Protein AF-M7AP50-F1 (afdb_monomer_lite)

Structure (mmCIF, N/CA/C/O backbone):
data_AF-M7AP50-F1
#
_entry.id   AF-M7AP50-F1
#
loop_
_atom_site.group_PDB
_atom_site.id
_atom_site.type_symbol
_atom_site.label_atom_id
_atom_site.label_alt_id
_atom_site.label_comp_id
_atom_site.label_asym_id
_atom_site.label_entity_id
_atom_site.label_seq_id
_atom_site.pdbx_PDB_ins_code
_atom_site.Cartn_x
_atom_site.Cartn_y
_atom_site.Cartn_z
_atom_site.occupancy
_atom_site.B_iso_or_equiv
_atom_site.auth_seq_id
_atom_site.auth_comp_id
_atom_site.auth_asym_id
_atom_site.auth_atom_id
_atom_site.pdbx_PDB_model_num
ATOM 1 N N . MET A 1 1 ? -14.004 -0.835 -10.277 1.00 53.12 1 MET A N 1
ATOM 2 C CA . MET A 1 1 ? -13.307 -1.127 -9.003 1.00 53.12 1 MET A CA 1
ATOM 3 C C . MET A 1 1 ? -12.587 0.142 -8.559 1.00 53.12 1 MET A C 1
ATOM 5 O O . MET A 1 1 ? -11.840 0.670 -9.377 1.00 53.12 1 MET A O 1
ATOM 9 N N . PRO A 1 2 ? -12.825 0.668 -7.348 1.00 67.12 2 PRO A N 1
ATOM 10 C CA . PRO A 1 2 ? -12.243 1.939 -6.907 1.00 67.12 2 PRO A CA 1
ATOM 11 C C . PRO A 1 2 ? -10.722 1.837 -6.711 1.00 67.12 2 PRO A C 1
ATOM 13 O O . PRO A 1 2 ? -10.242 0.896 -6.080 1.00 67.12 2 PRO A O 1
ATOM 16 N N . HIS A 1 3 ? -9.993 2.797 -7.282 1.00 81.38 3 HIS A N 1
ATOM 17 C CA . HIS A 1 3 ? -8.535 2.936 -7.225 1.00 81.38 3 HIS A CA 1
ATOM 18 C C . HIS A 1 3 ? -8.153 4.028 -6.220 1.00 81.38 3 HIS A C 1
ATOM 20 O O . HIS A 1 3 ? -8.760 5.100 -6.236 1.00 81.38 3 HIS A O 1
ATOM 26 N N . TYR A 1 4 ? -7.135 3.783 -5.395 1.00 88.19 4 TYR A N 1
ATOM 27 C CA . TYR A 1 4 ? -6.582 4.798 -4.491 1.00 88.19 4 TYR A CA 1
ATOM 28 C C . TYR A 1 4 ? -5.498 5.615 -5.189 1.00 88.19 4 TYR A C 1
ATOM 30 O O . TYR A 1 4 ? -4.577 5.045 -5.767 1.00 88.19 4 TYR A O 1
ATOM 38 N N . GLN A 1 5 ? -5.595 6.945 -5.124 1.00 84.50 5 GLN A N 1
ATOM 39 C CA . GLN A 1 5 ? -4.622 7.848 -5.752 1.00 84.50 5 GLN A CA 1
ATOM 40 C C . GLN A 1 5 ? -3.373 8.081 -4.894 1.00 84.50 5 GLN A C 1
ATOM 42 O O . GLN A 1 5 ? -2.311 8.371 -5.441 1.00 84.50 5 GLN A O 1
ATOM 47 N N . THR A 1 6 ? -3.487 7.941 -3.572 1.00 87.19 6 THR A N 1
ATOM 48 C CA . THR A 1 6 ? -2.392 8.159 -2.619 1.00 87.19 6 THR A CA 1
ATOM 49 C C . THR A 1 6 ? -2.030 6.871 -1.891 1.00 87.19 6 THR A C 1
ATOM 51 O O . THR A 1 6 ? -2.870 5.991 -1.663 1.00 87.19 6 THR A O 1
ATOM 54 N N . TRP A 1 7 ? -0.754 6.755 -1.519 1.00 86.88 7 TRP A N 1
ATOM 55 C CA . TRP A 1 7 ? -0.265 5.609 -0.761 1.00 86.88 7 TRP A CA 1
ATOM 56 C C . TRP A 1 7 ? -0.849 5.583 0.656 1.00 86.88 7 TRP A C 1
ATOM 58 O O . TRP A 1 7 ? -1.247 4.514 1.112 1.00 86.88 7 TRP A O 1
ATOM 68 N N . GLU A 1 8 ? -0.984 6.735 1.329 1.00 89.50 8 GLU A N 1
ATOM 69 C CA . GLU A 1 8 ? -1.445 6.778 2.724 1.00 89.50 8 GLU A CA 1
ATOM 70 C C . GLU A 1 8 ? -2.910 6.359 2.902 1.00 89.50 8 GLU A C 1
ATOM 72 O O . GLU A 1 8 ? -3.297 5.830 3.946 1.00 89.50 8 GLU A O 1
ATOM 77 N N . GLU A 1 9 ? -3.777 6.634 1.928 1.00 91.44 9 GLU A N 1
ATOM 78 C CA . GLU A 1 9 ? -5.168 6.170 1.985 1.00 91.44 9 GLU A CA 1
ATOM 79 C C . GLU A 1 9 ? -5.268 4.677 1.689 1.00 91.44 9 GLU A C 1
ATOM 81 O O . GLU A 1 9 ? -6.021 3.958 2.353 1.00 91.44 9 GLU A O 1
ATOM 86 N N . PHE A 1 10 ? -4.481 4.208 0.718 1.00 93.31 10 PHE A N 1
ATOM 87 C CA . PHE A 1 10 ? -4.412 2.799 0.374 1.00 93.31 10 PHE A CA 1
ATOM 88 C C . PHE A 1 10 ? -3.903 1.955 1.547 1.00 93.31 10 PHE A C 1
ATOM 90 O O . PHE A 1 10 ? -4.556 0.971 1.896 1.00 93.31 10 PHE A O 1
ATOM 97 N N . SER A 1 11 ? -2.781 2.337 2.169 1.00 91.69 11 SER A N 1
ATOM 98 C CA . SER A 1 11 ? -2.160 1.570 3.255 1.00 91.69 11 SER A CA 1
ATOM 99 C C . SER A 1 11 ? -3.103 1.435 4.449 1.00 91.69 11 SER A C 1
ATOM 101 O O . SER A 1 11 ? -3.386 0.318 4.874 1.00 91.69 11 SER A O 1
ATOM 103 N N . ARG A 1 12 ? -3.719 2.538 4.896 1.00 93.75 12 ARG A N 1
ATOM 104 C CA . ARG A 1 12 ? -4.711 2.529 5.986 1.00 93.75 12 ARG A CA 1
ATOM 105 C C . ARG A 1 12 ? -5.911 1.632 5.683 1.00 93.75 12 ARG A C 1
ATOM 107 O O . ARG A 1 12 ? -6.378 0.897 6.553 1.00 93.75 12 ARG A O 1
ATOM 114 N N . ALA A 1 13 ? -6.436 1.684 4.457 1.00 94.12 13 ALA A N 1
ATOM 115 C CA . ALA A 1 13 ? -7.573 0.854 4.062 1.00 94.12 13 ALA A CA 1
ATOM 116 C C . ALA A 1 13 ? -7.203 -0.637 3.961 1.00 94.12 13 ALA A C 1
ATOM 118 O O . ALA A 1 13 ? -8.014 -1.490 4.325 1.00 94.12 13 ALA A O 1
ATOM 119 N N . ALA A 1 14 ? -6.000 -0.945 3.473 1.00 94.50 14 ALA A N 1
ATOM 120 C CA . ALA A 1 14 ? -5.473 -2.301 3.377 1.00 94.50 14 ALA A CA 1
ATOM 121 C C . ALA A 1 14 ? -5.192 -2.910 4.759 1.00 94.50 14 ALA A C 1
ATOM 123 O O . ALA A 1 14 ? -5.611 -4.036 5.017 1.00 94.50 14 ALA A O 1
ATOM 124 N N . GLU A 1 15 ? -4.564 -2.156 5.664 1.00 95.50 15 GLU A N 1
ATOM 125 C CA . GLU A 1 15 ? -4.316 -2.570 7.051 1.00 95.50 15 GLU A CA 1
ATOM 126 C C . GLU A 1 15 ? -5.621 -2.854 7.789 1.00 95.50 15 GLU A C 1
ATOM 128 O O . GLU A 1 15 ? -5.768 -3.907 8.406 1.00 95.50 15 GLU A O 1
ATOM 133 N N . LYS A 1 16 ? -6.614 -1.963 7.667 1.00 95.81 16 LYS A N 1
ATOM 134 C CA . LYS A 1 16 ? -7.935 -2.177 8.270 1.00 95.81 16 LYS A CA 1
ATOM 135 C C . LYS A 1 16 ? -8.600 -3.461 7.765 1.00 95.81 16 LYS A C 1
ATOM 137 O O . LYS A 1 16 ? -9.254 -4.144 8.546 1.00 95.81 16 LYS A O 1
ATOM 142 N N . LEU A 1 17 ? -8.451 -3.776 6.476 1.00 95.12 17 LEU A N 1
ATOM 143 C CA . LEU A 1 17 ? -8.987 -5.008 5.898 1.00 95.12 17 LEU A CA 1
ATOM 144 C C . LEU A 1 17 ? -8.255 -6.240 6.448 1.00 95.12 17 LEU A C 1
ATOM 146 O O . LEU A 1 17 ? -8.903 -7.199 6.854 1.00 95.12 17 LEU A O 1
ATOM 150 N N . TYR A 1 18 ? -6.923 -6.190 6.518 1.00 96.06 18 TYR A N 1
ATOM 151 C CA . TYR A 1 18 ? -6.099 -7.261 7.081 1.00 96.06 18 TYR A CA 1
ATOM 152 C C . TYR A 1 18 ? -6.427 -7.544 8.550 1.00 96.06 18 TYR A C 1
ATOM 154 O O . TYR A 1 18 ? -6.596 -8.698 8.927 1.00 96.06 18 TYR A O 1
ATOM 162 N N . LEU A 1 19 ? -6.585 -6.500 9.368 1.00 96.75 19 LEU A N 1
ATOM 163 C CA . LEU A 1 19 ? -6.912 -6.635 10.790 1.00 96.75 19 LEU A CA 1
ATOM 164 C C . LEU A 1 19 ? -8.313 -7.212 11.048 1.00 96.75 19 LEU A C 1
ATOM 166 O O . LEU A 1 19 ? -8.561 -7.699 12.148 1.00 96.75 19 LEU A O 1
ATOM 170 N N . ALA A 1 20 ? -9.227 -7.155 10.074 1.00 96.56 20 ALA A N 1
ATOM 171 C CA . ALA A 1 20 ? -10.575 -7.695 10.232 1.00 96.56 20 ALA A CA 1
ATOM 172 C C . ALA A 1 20 ? -10.597 -9.233 10.205 1.00 96.56 20 ALA A C 1
ATOM 174 O O . ALA A 1 20 ? -11.269 -9.846 11.031 1.00 96.56 20 ALA A O 1
ATOM 175 N N . ASP A 1 21 ? -9.876 -9.851 9.266 1.00 95.50 21 ASP A N 1
ATOM 176 C CA . ASP A 1 21 ? -9.726 -11.309 9.171 1.00 95.50 21 ASP A CA 1
ATOM 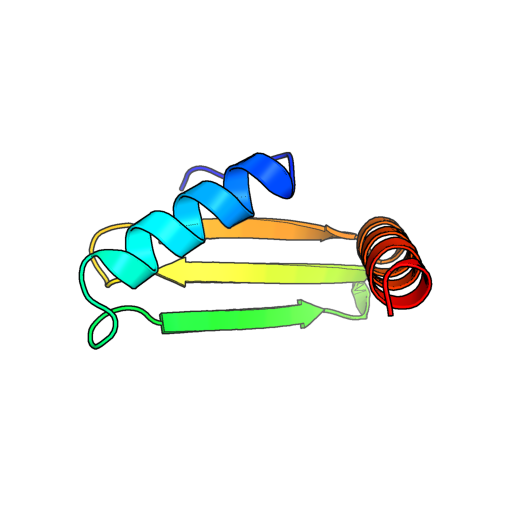177 C C . ASP A 1 21 ? -8.454 -11.664 8.369 1.00 95.50 21 ASP A C 1
ATOM 179 O O . ASP A 1 21 ? -8.504 -11.810 7.140 1.00 95.50 21 ASP A O 1
ATOM 183 N N . PRO A 1 22 ? -7.298 -11.822 9.040 1.00 95.75 22 PRO A N 1
ATOM 184 C CA . PRO A 1 22 ? -6.025 -12.091 8.373 1.00 95.75 22 PRO A CA 1
ATOM 185 C C . PRO A 1 22 ? -6.020 -13.366 7.521 1.00 95.75 22 PRO A C 1
ATOM 187 O O . PRO A 1 22 ? -5.271 -13.449 6.552 1.00 95.75 22 PRO A O 1
ATOM 190 N N . MET A 1 23 ? -6.856 -14.356 7.858 1.00 96.88 23 MET A N 1
ATOM 191 C CA . MET A 1 23 ? -6.876 -15.655 7.176 1.00 96.88 23 MET A CA 1
ATOM 192 C C . MET A 1 23 ? -7.580 -15.608 5.819 1.00 96.88 23 MET A C 1
ATOM 194 O O . MET A 1 23 ? -7.355 -16.482 4.981 1.00 96.88 23 MET A O 1
ATOM 198 N N . LYS A 1 24 ? -8.428 -14.601 5.586 1.00 96.44 24 LYS A N 1
ATOM 199 C CA . LYS A 1 24 ? -9.125 -14.412 4.304 1.00 96.44 24 LYS A CA 1
ATOM 200 C C . LYS A 1 24 ? -8.425 -13.428 3.383 1.00 96.44 24 LYS A C 1
ATOM 202 O O . LYS A 1 24 ? -8.631 -13.474 2.169 1.00 96.44 24 LYS A O 1
ATOM 207 N N . VAL A 1 25 ? -7.601 -12.545 3.939 1.00 97.56 25 VAL A N 1
ATOM 208 C CA . VAL A 1 25 ? -6.959 -11.480 3.176 1.00 97.56 25 VAL A CA 1
ATOM 209 C C . VAL A 1 25 ? -5.781 -12.004 2.366 1.00 97.56 25 VAL A C 1
ATOM 211 O O . VAL A 1 25 ? -4.912 -12.720 2.852 1.00 97.56 25 VAL A O 1
ATOM 214 N N . ARG A 1 26 ? -5.729 -11.590 1.101 1.00 97.44 26 ARG A N 1
ATOM 215 C CA . ARG A 1 26 ? -4.634 -11.874 0.178 1.00 97.44 26 ARG A CA 1
ATOM 216 C C . ARG A 1 26 ? -4.074 -10.591 -0.399 1.00 97.44 26 ARG A C 1
ATOM 218 O O . ARG A 1 26 ? -4.816 -9.720 -0.860 1.00 97.44 26 ARG A O 1
ATOM 225 N N . VAL A 1 27 ? -2.747 -10.521 -0.416 1.00 96.19 27 VAL A N 1
ATOM 226 C CA . VAL A 1 27 ? -1.976 -9.430 -1.011 1.00 96.19 27 VAL A CA 1
ATOM 227 C C . VAL A 1 27 ? -1.345 -9.934 -2.304 1.00 96.19 27 VAL A C 1
ATOM 229 O O . VAL A 1 27 ? -0.667 -10.957 -2.317 1.00 96.19 27 VAL A O 1
ATOM 232 N N . VAL A 1 28 ? -1.578 -9.223 -3.404 1.00 96.44 28 VAL A N 1
ATOM 233 C CA . VAL A 1 28 ? -1.028 -9.537 -4.725 1.00 96.44 28 VAL A CA 1
ATOM 234 C C . VAL A 1 28 ? -0.237 -8.339 -5.222 1.00 96.44 28 VAL A C 1
ATOM 236 O O . VAL A 1 28 ? -0.781 -7.239 -5.329 1.00 96.44 28 VAL A O 1
ATOM 239 N N . LEU A 1 29 ? 1.025 -8.569 -5.578 1.00 94.31 29 LEU A N 1
ATOM 240 C CA . LEU A 1 29 ? 1.869 -7.595 -6.261 1.00 94.31 29 LEU A CA 1
ATOM 241 C C . LEU A 1 29 ? 2.063 -8.018 -7.714 1.00 94.31 29 LEU A C 1
ATOM 243 O O . LEU A 1 29 ? 2.388 -9.169 -8.002 1.00 94.31 29 LEU A O 1
ATOM 247 N N . LYS A 1 30 ? 1.871 -7.080 -8.637 1.00 94.81 30 LYS A N 1
ATOM 248 C CA . LYS A 1 30 ? 2.105 -7.284 -10.065 1.00 94.81 30 LYS A CA 1
ATOM 249 C C . LYS A 1 30 ? 2.988 -6.164 -10.590 1.00 94.81 30 LYS A C 1
ATOM 251 O O . LYS A 1 30 ? 2.520 -5.042 -10.766 1.00 94.81 30 LYS A O 1
ATOM 256 N N . TYR A 1 31 ? 4.248 -6.486 -10.858 1.00 92.94 31 TYR A N 1
ATOM 257 C CA . TYR A 1 31 ? 5.175 -5.580 -11.527 1.00 92.94 31 TYR A CA 1
ATOM 258 C C . TYR A 1 31 ? 5.086 -5.755 -13.038 1.00 92.94 31 TYR A C 1
ATOM 260 O O . TYR A 1 31 ? 5.038 -6.880 -13.543 1.00 92.94 31 TYR A O 1
ATOM 268 N N . ARG A 1 32 ? 5.081 -4.643 -13.769 1.00 94.00 32 ARG A N 1
ATOM 269 C CA . ARG A 1 32 ? 5.161 -4.653 -15.222 1.00 94.00 32 ARG A CA 1
ATOM 270 C C . ARG A 1 32 ? 6.233 -3.681 -15.687 1.00 94.00 32 ARG A C 1
ATOM 272 O O . ARG A 1 32 ? 6.029 -2.472 -15.708 1.00 94.00 32 ARG A O 1
ATOM 279 N N . HIS A 1 33 ? 7.351 -4.250 -16.128 1.00 90.94 33 HIS A N 1
ATOM 280 C CA . HIS A 1 33 ? 8.523 -3.487 -16.540 1.00 90.94 33 HIS A CA 1
ATOM 281 C C . HIS A 1 33 ? 8.252 -2.566 -17.738 1.00 90.94 33 HIS A C 1
ATOM 283 O O . HIS A 1 33 ? 8.582 -1.389 -17.674 1.00 90.94 33 HIS A O 1
ATOM 289 N N . CYS A 1 34 ? 7.586 -3.066 -18.786 1.00 92.88 34 CYS A N 1
ATOM 290 C CA . CYS A 1 34 ? 7.295 -2.283 -19.995 1.00 92.88 34 CYS A CA 1
ATOM 291 C C . CYS A 1 34 ? 6.463 -1.020 -19.724 1.00 92.88 34 CYS A C 1
ATOM 293 O O . CYS A 1 34 ? 6.637 -0.024 -20.415 1.00 92.88 34 CYS A O 1
ATOM 295 N N . ASP A 1 35 ? 5.599 -1.060 -18.705 1.00 90.94 35 ASP A N 1
ATOM 296 C CA . ASP A 1 35 ? 4.728 0.061 -18.335 1.00 90.94 35 ASP A CA 1
ATOM 297 C C . ASP A 1 35 ? 5.319 0.875 -17.162 1.00 90.94 35 ASP A C 1
ATOM 299 O O . ASP A 1 35 ? 4.699 1.832 -16.701 1.00 90.94 35 ASP A O 1
ATOM 303 N N . GLY A 1 36 ? 6.488 0.485 -16.633 1.00 89.44 36 GLY A N 1
ATOM 304 C CA . GLY A 1 36 ? 7.163 1.173 -15.527 1.00 89.44 36 GLY A CA 1
ATOM 305 C C . GLY A 1 36 ? 6.353 1.239 -14.226 1.00 89.44 36 GLY A C 1
ATOM 306 O O . GLY A 1 36 ? 6.528 2.176 -13.441 1.00 89.44 36 GLY A O 1
ATOM 307 N N . ASN A 1 37 ? 5.447 0.281 -13.997 1.00 92.06 37 ASN A N 1
ATOM 308 C CA . ASN A 1 37 ? 4.499 0.333 -12.886 1.00 92.06 37 ASN A CA 1
ATOM 309 C C . ASN A 1 37 ? 4.471 -0.940 -12.028 1.00 92.06 37 ASN A C 1
ATOM 311 O O . ASN A 1 37 ? 4.794 -2.050 -12.461 1.00 92.06 37 ASN A O 1
ATOM 315 N N . LEU A 1 38 ? 4.068 -0.749 -10.774 1.00 92.50 38 LEU A N 1
ATOM 316 C CA . LEU A 1 38 ? 3.759 -1.795 -9.811 1.00 92.50 38 LEU A CA 1
ATOM 317 C C . LEU A 1 38 ? 2.310 -1.627 -9.368 1.00 92.50 38 LEU A C 1
ATOM 319 O O . LEU A 1 38 ? 1.927 -0.580 -8.855 1.00 92.50 38 LEU A O 1
ATOM 323 N N . CYS A 1 39 ? 1.506 -2.669 -9.535 1.00 93.38 39 CYS A N 1
ATOM 324 C CA . CYS A 1 39 ? 0.150 -2.727 -9.009 1.00 93.38 39 CYS A CA 1
ATOM 325 C C . CYS A 1 39 ? 0.136 -3.566 -7.731 1.00 93.38 39 CYS A C 1
ATOM 327 O O . CYS A 1 39 ? 0.650 -4.688 -7.721 1.00 93.38 39 CYS A O 1
ATOM 329 N N . ILE A 1 40 ? -0.465 -3.031 -6.672 1.00 94.50 40 ILE A N 1
ATOM 330 C CA . ILE A 1 40 ? -0.643 -3.718 -5.393 1.00 94.50 40 ILE A CA 1
ATOM 331 C C . ILE A 1 40 ? -2.139 -3.858 -5.153 1.00 94.50 40 ILE A C 1
ATOM 333 O O . ILE A 1 40 ? -2.887 -2.886 -5.258 1.00 94.50 40 ILE A O 1
ATOM 337 N N . LYS A 1 41 ? -2.582 -5.073 -4.836 1.00 95.25 41 LYS A N 1
ATOM 338 C CA . LYS A 1 41 ? -3.983 -5.396 -4.568 1.00 95.25 41 LYS A CA 1
ATOM 339 C C . LYS A 1 41 ? -4.115 -6.150 -3.252 1.00 95.25 41 LYS A C 1
ATOM 341 O O . LYS A 1 41 ? -3.400 -7.121 -3.036 1.00 95.25 41 LYS A O 1
ATOM 346 N N . VAL A 1 42 ? -5.071 -5.744 -2.424 1.00 96.25 42 VAL A N 1
ATOM 347 C CA . VAL A 1 42 ? -5.435 -6.402 -1.162 1.00 96.25 42 VAL A CA 1
ATOM 348 C C . VAL A 1 42 ? -6.924 -6.724 -1.193 1.00 96.25 42 VAL A C 1
ATOM 350 O O . VAL A 1 42 ? -7.739 -5.866 -1.545 1.00 96.25 42 VAL A O 1
ATOM 353 N N . THR A 1 43 ? -7.288 -7.970 -0.900 1.00 96.56 43 THR A N 1
ATOM 354 C CA . THR A 1 43 ? -8.683 -8.422 -0.976 1.00 96.56 43 THR A CA 1
ATOM 355 C C . THR A 1 43 ? -8.972 -9.607 -0.064 1.00 96.56 43 THR A C 1
ATOM 357 O O . THR A 1 43 ? -8.092 -10.430 0.157 1.00 96.56 43 THR A O 1
ATOM 360 N N . ASP A 1 44 ? -10.207 -9.698 0.418 1.00 96.38 44 ASP A N 1
ATOM 361 C CA . ASP A 1 44 ? -10.793 -10.805 1.189 1.00 96.38 44 ASP A CA 1
ATOM 362 C C . ASP A 1 44 ? -11.880 -11.565 0.391 1.00 96.38 44 ASP A C 1
ATOM 364 O O . ASP A 1 44 ? -12.778 -12.159 0.977 1.00 96.38 44 ASP A O 1
ATOM 368 N N . ASP A 1 45 ? -11.840 -11.487 -0.946 1.00 94.12 45 ASP A N 1
ATOM 369 C CA . ASP A 1 45 ? -12.875 -11.948 -1.897 1.00 94.12 45 ASP A CA 1
ATOM 370 C C . ASP A 1 45 ? -14.201 -11.180 -1.905 1.00 94.12 45 ASP A C 1
ATOM 372 O O . ASP A 1 45 ? -14.987 -11.344 -2.839 1.00 94.12 45 ASP A O 1
ATOM 376 N N . VAL A 1 46 ? -14.439 -10.293 -0.940 1.00 93.62 46 VAL A N 1
ATOM 377 C CA . VAL A 1 46 ? -15.650 -9.460 -0.883 1.00 93.62 46 VAL A CA 1
ATOM 378 C C . VAL A 1 46 ? -15.327 -8.032 -1.305 1.00 93.62 46 VAL A C 1
ATOM 380 O O . VAL A 1 46 ? -15.988 -7.438 -2.158 1.00 93.62 46 VAL A O 1
ATOM 383 N N . VAL A 1 47 ? -14.270 -7.477 -0.723 1.00 92.44 47 VAL A N 1
ATOM 384 C CA . VAL A 1 47 ? -13.788 -6.126 -0.959 1.00 92.44 47 VAL A CA 1
ATOM 385 C C . VAL A 1 47 ? -12.414 -6.200 -1.606 1.00 92.44 47 VAL A C 1
ATOM 387 O O . VAL A 1 47 ? -11.534 -6.954 -1.200 1.00 92.44 47 VAL A O 1
ATOM 390 N N . THR A 1 48 ? -12.200 -5.379 -2.631 1.00 93.19 48 THR A N 1
ATOM 391 C CA . THR A 1 48 ? -10.889 -5.214 -3.263 1.00 93.19 48 THR A CA 1
ATOM 392 C C . THR A 1 48 ? -10.408 -3.777 -3.101 1.00 93.19 48 THR A C 1
ATOM 394 O O . THR A 1 48 ? -11.140 -2.816 -3.364 1.00 93.19 48 THR A O 1
ATOM 397 N N . ARG A 1 49 ? -9.153 -3.635 -2.681 1.00 92.44 49 ARG A N 1
ATOM 398 C CA . ARG A 1 49 ? -8.401 -2.381 -2.608 1.00 92.44 49 ARG A CA 1
ATOM 399 C C . ARG A 1 49 ? -7.195 -2.516 -3.523 1.00 92.44 49 ARG A C 1
ATOM 401 O O . ARG A 1 49 ? -6.507 -3.531 -3.459 1.00 92.44 49 ARG A O 1
ATOM 408 N N . TYR A 1 50 ? -6.946 -1.538 -4.386 1.00 93.31 50 TYR A N 1
ATOM 409 C CA . TYR A 1 50 ? -5.736 -1.538 -5.203 1.00 93.31 50 TYR A CA 1
ATOM 410 C C . TYR A 1 50 ? -5.202 -0.127 -5.433 1.00 93.31 50 TYR A C 1
ATOM 412 O O . TYR A 1 50 ? -5.970 0.839 -5.492 1.00 93.31 50 TYR A O 1
ATOM 420 N N . CYS A 1 51 ? -3.884 -0.041 -5.568 1.00 92.81 51 CYS A N 1
ATOM 421 C CA . CYS A 1 51 ? -3.151 1.152 -5.961 1.00 92.81 51 CYS A CA 1
ATOM 422 C C . CYS A 1 51 ? -2.125 0.780 -7.037 1.00 92.81 51 CYS A C 1
ATOM 424 O O . CYS A 1 51 ? -1.674 -0.369 -7.130 1.00 92.81 51 CYS A O 1
ATOM 426 N N . ILE A 1 52 ? -1.782 1.752 -7.875 1.00 92.62 52 ILE A N 1
ATOM 427 C CA . ILE A 1 52 ? -0.727 1.618 -8.874 1.00 92.62 52 ILE A CA 1
ATOM 428 C C . ILE A 1 52 ? 0.341 2.650 -8.543 1.00 92.62 52 ILE A C 1
ATOM 430 O O . ILE A 1 52 ? 0.061 3.845 -8.490 1.00 92.62 52 ILE A O 1
ATOM 434 N N . ALA A 1 53 ? 1.561 2.175 -8.333 1.00 90.88 53 ALA A N 1
ATOM 435 C CA . ALA A 1 53 ? 2.726 3.007 -8.111 1.00 90.88 53 ALA A CA 1
ATOM 436 C C . ALA A 1 53 ? 3.600 3.018 -9.367 1.00 90.88 53 ALA A C 1
ATOM 438 O O . ALA A 1 53 ? 3.915 1.977 -9.950 1.00 90.88 53 ALA A O 1
ATOM 439 N N . THR A 1 54 ? 4.008 4.211 -9.775 1.00 90.50 54 THR A N 1
ATOM 440 C CA . THR A 1 54 ? 5.046 4.411 -10.788 1.00 90.50 54 THR A CA 1
ATOM 441 C C . THR A 1 54 ? 6.423 4.121 -10.199 1.00 90.50 54 THR A C 1
ATOM 443 O O . THR A 1 54 ? 6.628 4.215 -8.987 1.00 90.50 54 THR A O 1
ATOM 446 N N . GLN A 1 55 ? 7.404 3.837 -11.056 1.00 86.12 55 GLN A N 1
ATOM 447 C CA . GLN A 1 55 ? 8.797 3.679 -10.633 1.00 86.12 55 GLN A CA 1
ATOM 448 C C . GLN A 1 55 ? 9.298 4.853 -9.771 1.00 86.12 55 GLN A C 1
ATOM 450 O O . GLN A 1 55 ? 9.991 4.632 -8.781 1.00 86.12 55 GLN A O 1
ATOM 455 N N . GLN A 1 56 ? 8.910 6.089 -10.090 1.00 86.19 56 GLN A N 1
ATOM 456 C CA . GLN A 1 56 ? 9.345 7.267 -9.339 1.00 86.19 56 GLN A CA 1
ATOM 457 C C . GLN A 1 56 ? 8.740 7.331 -7.930 1.00 86.19 56 GLN A C 1
ATOM 459 O O . GLN A 1 56 ? 9.443 7.652 -6.974 1.00 86.19 56 GLN A O 1
ATOM 464 N N . GLN A 1 57 ? 7.468 6.952 -7.777 1.00 86.75 57 GLN A N 1
ATOM 465 C CA . GLN A 1 57 ? 6.821 6.847 -6.463 1.00 86.75 57 GLN A CA 1
ATOM 466 C C . GLN A 1 57 ? 7.431 5.724 -5.615 1.00 86.75 57 GLN A C 1
ATOM 468 O O . GLN A 1 57 ? 7.624 5.904 -4.416 1.00 86.75 57 GLN A O 1
ATOM 473 N N . LEU A 1 58 ? 7.782 4.587 -6.229 1.00 85.81 58 LEU A N 1
ATOM 474 C CA . LEU A 1 58 ? 8.457 3.489 -5.528 1.00 85.81 58 LEU A CA 1
ATOM 475 C C . LEU A 1 58 ? 9.836 3.903 -5.012 1.00 85.81 58 LEU A C 1
ATOM 477 O O . LEU A 1 58 ? 10.179 3.580 -3.879 1.00 85.81 58 LEU A O 1
ATOM 481 N N . ILE A 1 59 ? 10.609 4.639 -5.817 1.00 86.88 59 ILE A N 1
ATOM 482 C CA . ILE A 1 59 ? 11.911 5.178 -5.401 1.00 86.88 59 ILE A CA 1
ATOM 483 C C . ILE A 1 59 ? 11.738 6.140 -4.219 1.00 86.88 59 ILE A C 1
ATOM 485 O O . ILE A 1 59 ? 12.476 6.034 -3.243 1.00 86.88 59 ILE A O 1
ATOM 489 N N . ALA A 1 60 ? 10.743 7.030 -4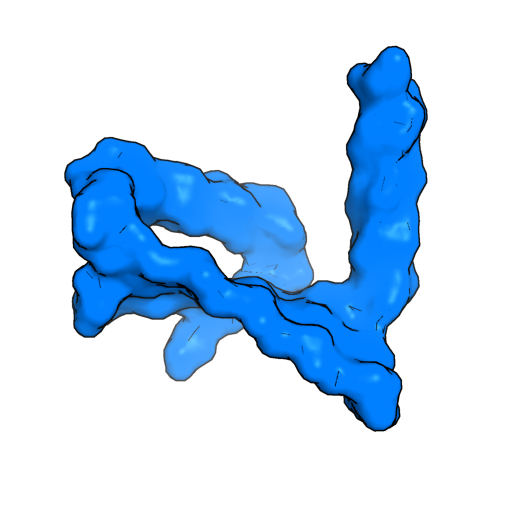.271 1.00 86.31 60 ALA A N 1
ATOM 490 C CA . ALA A 1 60 ? 10.457 7.957 -3.176 1.00 86.31 60 ALA A CA 1
ATOM 491 C C . ALA A 1 60 ? 10.079 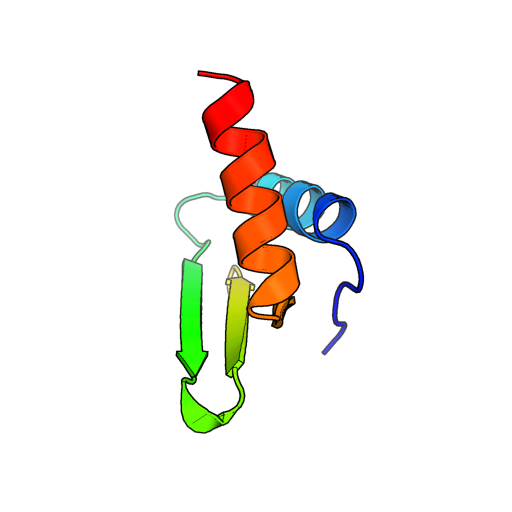7.223 -1.874 1.00 86.31 60 ALA A C 1
ATOM 493 O O . ALA A 1 60 ? 10.603 7.550 -0.810 1.00 86.31 60 ALA A O 1
ATOM 494 N N . LEU A 1 61 ? 9.235 6.188 -1.959 1.00 82.94 61 LEU A N 1
ATOM 495 C CA . LEU A 1 61 ? 8.864 5.352 -0.812 1.00 82.94 61 LEU A CA 1
ATOM 496 C C . LEU A 1 61 ? 10.086 4.633 -0.212 1.00 82.94 61 LEU A C 1
ATOM 498 O O . LEU A 1 61 ? 10.245 4.563 1.008 1.00 82.94 61 LEU A O 1
ATOM 502 N N . TRP A 1 62 ? 10.976 4.121 -1.065 1.00 83.88 62 TRP A N 1
ATOM 503 C CA . TRP A 1 62 ? 12.220 3.485 -0.633 1.00 83.88 62 TRP A CA 1
ATOM 504 C C . TRP A 1 62 ? 13.147 4.463 0.084 1.00 83.88 62 TRP A C 1
ATOM 506 O O . TRP A 1 62 ? 13.674 4.132 1.142 1.00 83.88 62 TRP A O 1
ATOM 516 N N . GLN A 1 63 ? 13.313 5.675 -0.446 1.00 84.94 63 GLN A N 1
ATOM 517 C CA . GLN A 1 63 ? 14.115 6.716 0.199 1.00 84.94 63 GLN A CA 1
ATOM 518 C C . GLN A 1 63 ? 13.566 7.067 1.582 1.00 84.94 63 GLN A C 1
ATOM 520 O O . GLN A 1 63 ? 14.333 7.120 2.537 1.00 84.94 63 GLN A O 1
ATOM 525 N N . GLN A 1 64 ? 12.247 7.234 1.717 1.00 79.06 64 GLN A N 1
ATOM 526 C CA . GLN A 1 64 ? 11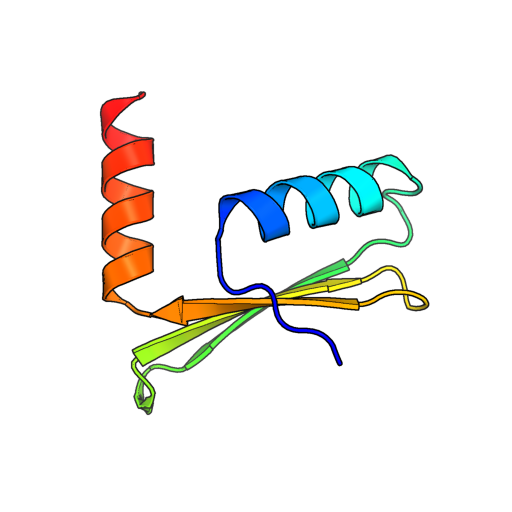.619 7.473 3.018 1.00 79.06 64 GLN A CA 1
ATOM 52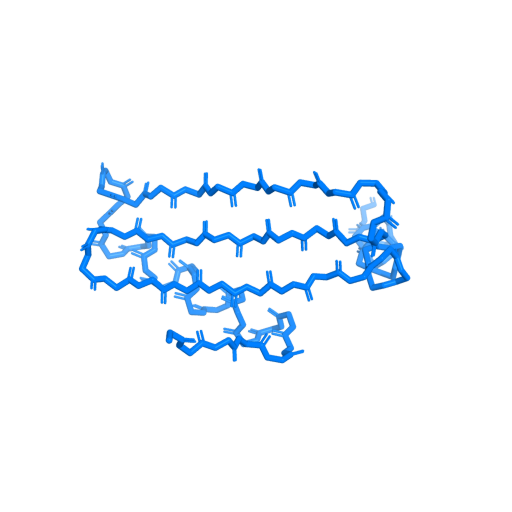7 C C . GLN A 1 64 ? 11.872 6.313 3.986 1.00 79.06 64 GLN A C 1
ATOM 529 O O . GLN A 1 64 ? 12.286 6.540 5.114 1.00 79.06 64 GLN A O 1
ATOM 534 N N . THR A 1 65 ? 11.699 5.067 3.544 1.00 76.81 65 THR A N 1
ATOM 535 C CA . THR A 1 65 ? 11.870 3.893 4.417 1.00 76.81 65 THR A CA 1
ATOM 536 C C . THR A 1 65 ? 13.322 3.714 4.878 1.00 76.81 65 THR A C 1
ATOM 538 O O . THR A 1 65 ? 13.565 3.353 6.024 1.00 76.81 65 THR A O 1
ATOM 541 N N . VAL A 1 66 ? 14.299 3.994 4.008 1.00 79.75 66 VAL A N 1
ATOM 542 C CA . VAL A 1 66 ? 15.736 3.851 4.313 1.00 79.75 66 VAL A CA 1
ATOM 543 C C . VAL A 1 66 ? 16.263 4.980 5.202 1.00 79.75 66 VAL A C 1
ATOM 545 O O . VAL A 1 66 ? 17.194 4.753 5.957 1.00 79.75 66 VAL A O 1
ATOM 548 N N . GLN A 1 67 ? 15.690 6.186 5.143 1.00 62.34 67 GLN A N 1
ATOM 549 C CA . GLN A 1 67 ? 16.084 7.296 6.027 1.00 62.34 67 GLN A CA 1
ATOM 550 C C . GLN A 1 67 ? 15.558 7.146 7.469 1.00 62.34 67 GLN A C 1
ATOM 552 O O . GLN A 1 67 ? 16.017 7.863 8.353 1.00 62.34 67 GLN A O 1
ATOM 557 N N . TYR A 1 68 ? 14.598 6.245 7.705 1.00 54.25 68 TYR A N 1
ATOM 558 C CA . TYR A 1 68 ? 13.991 5.984 9.018 1.00 54.25 68 TYR A CA 1
ATOM 559 C C . TYR A 1 68 ? 14.508 4.697 9.705 1.00 54.25 68 TYR A C 1
ATOM 561 O O . TYR A 1 68 ? 13.983 4.338 10.759 1.00 54.25 68 TYR A O 1
ATOM 569 N N . ASN A 1 69 ? 15.530 4.036 9.143 1.00 47.84 69 ASN A N 1
ATOM 570 C CA . ASN A 1 69 ? 16.269 2.906 9.737 1.00 47.84 69 ASN A CA 1
ATOM 571 C C . ASN A 1 69 ? 17.732 3.288 9.980 1.00 47.84 69 ASN A C 1
ATOM 573 O O . ASN A 1 69 ? 18.322 2.730 10.931 1.00 47.84 69 ASN A O 1
#

Foldseek 3Di:
DDEDPDPVVLVVVLVVVCVVPVVQKDWDWDDDVVVQKIKIWIDSVPDIYIYIDHVVRVVVVVV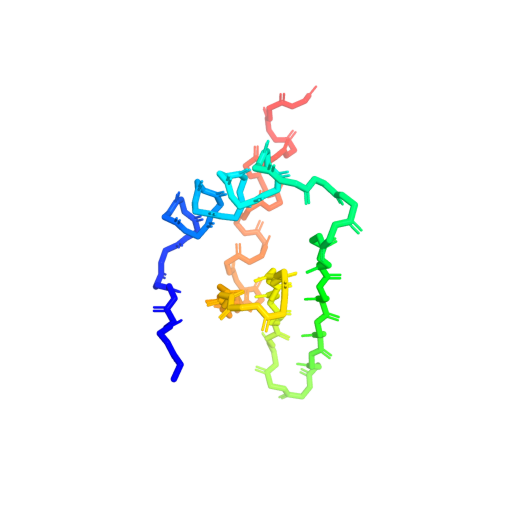VVVVVD

pLDDT: mean 88.95, std 10.3, range [47.84, 97.56]

Secondary structure (DSSP, 8-state):
-PEESSHHHHHHHHHHHHHH-TTT-EEEEEEEGGGTEEEEEEE-SS-EEEEEEEHHHHHHHHHHHHHT-

Radius of gyration: 12.92 Å; chains: 1; bounding box: 32×24×31 Å

Organism: Chelonia mydas (NCBI:txid8469)

InterPro domains:
  IPR009018 Signal recognition particle, SRP9/SRP14 subunit [G3DSA:3.30.720.10] (1-69)
  IPR009018 Signal recognition particle, SRP9/SRP14 subunit [SSF54762] (3-50)
  IPR039432 SRP9 domain [PF05486] (5-46)
  IPR039914 Signal recognition particle SRP9-like [PTHR12834] (1-54)

Sequence (69 aa):
MPHYQTWEEFSRAAEKLYLADPMKVRVVLKYRHCDGNLCIKVTDDVVTRYCIATQQQLIALWQQTVQYN